Protein AF-J0U362-F1 (afdb_monomer)

Radius of gyration: 17.59 Å; Cα contacts (8 Å, |Δi|>4): 73; chains: 1; bounding box: 38×30×55 Å

Foldseek 3Di:
DDDDDDDDPPPVVVVLVVVQPDFDPDRFVQLCVQQLVLLLVLLVVLPPVSPVVNVQSVPDDTLVSNVVSLVVSCVSRHDVSSVSNCVSNGD

pLDDT: mean 83.98, std 20.83, range [37.72, 98.44]

Secondary structure (DSSP, 8-state):
--------TTHHHHHHHHHT-SSSSS-HHHHHHHHHHHHHHHHHTTGGGTHHHHHHHHT--SHHHHHHHHHHHHHHH-HHHHHHHHHHHH-

Solvent-accessible surface area (backbone atoms only — not comparable to full-atom values): 5428 Å² total; per-residue (Å²): 136,83,88,89,81,89,89,71,79,74,66,62,62,62,52,60,64,62,72,46,72,79,76,48,90,52,46,51,68,57,27,30,65,60,20,49,64,48,51,46,53,60,25,56,75,50,44,83,85,20,45,71,59,26,55,54,55,74,67,45,89,46,38,68,56,49,57,71,43,43,66,62,50,29,70,74,62,32,66,84,65,30,50,66,38,50,47,34,66,57,80

Sequence (91 aa):
AAAAAAASSTSFEATVAMEAIQGSGRSEQQRYKDAYPIATELTAGLGLRGFRLNLAVEGVGSFSDLAALAPKIREAVGDAKFARLDKALFD

Structure (mmCIF, N/CA/C/O backbone):
data_AF-J0U362-F1
#
_entry.id   AF-J0U362-F1
#
loop_
_atom_site.group_PDB
_atom_site.id
_atom_site.type_symbol
_atom_site.label_atom_id
_atom_site.label_alt_id
_atom_site.label_comp_id
_atom_site.label_asym_id
_atom_site.label_entity_id
_atom_site.label_seq_id
_atom_site.pdbx_PDB_ins_code
_atom_site.Cartn_x
_atom_site.Cartn_y
_atom_site.Cartn_z
_atom_site.occupancy
_atom_site.B_iso_or_equiv
_atom_site.auth_seq_id
_atom_site.auth_comp_id
_atom_site.auth_asym_id
_atom_site.auth_atom_id
_atom_site.pdbx_PDB_model_num
ATOM 1 N N . ALA A 1 1 ? 28.719 15.766 -43.860 1.00 41.12 1 ALA A N 1
ATOM 2 C CA . ALA A 1 1 ? 28.093 14.435 -43.956 1.00 41.12 1 ALA A CA 1
ATOM 3 C C . ALA A 1 1 ? 27.434 14.130 -42.619 1.00 41.12 1 ALA A C 1
ATOM 5 O O . ALA A 1 1 ? 28.066 14.348 -41.593 1.00 41.12 1 ALA A O 1
ATOM 6 N N . ALA A 1 2 ? 26.160 13.748 -42.642 1.00 37.72 2 ALA A N 1
ATOM 7 C CA . ALA A 1 2 ? 25.363 13.422 -41.467 1.00 37.72 2 ALA A CA 1
ATOM 8 C C . ALA A 1 2 ? 25.406 11.915 -41.152 1.00 37.72 2 ALA A C 1
ATOM 10 O O . ALA A 1 2 ? 25.573 11.111 -42.064 1.00 37.72 2 ALA A O 1
ATOM 11 N N . ALA A 1 3 ? 25.133 11.614 -39.876 1.00 39.44 3 ALA A N 1
ATOM 12 C CA . ALA A 1 3 ? 24.557 10.388 -39.311 1.00 39.44 3 ALA A CA 1
ATOM 13 C C . ALA A 1 3 ? 25.413 9.106 -39.209 1.00 39.44 3 ALA A C 1
ATOM 15 O O . ALA A 1 3 ? 25.751 8.478 -40.204 1.00 39.44 3 ALA A O 1
ATOM 16 N N . ALA A 1 4 ? 25.582 8.635 -37.966 1.00 38.84 4 ALA A N 1
ATOM 17 C CA . ALA A 1 4 ? 25.286 7.252 -37.581 1.00 38.84 4 ALA A CA 1
ATOM 18 C C . ALA A 1 4 ? 24.991 7.205 -36.070 1.00 38.84 4 ALA A C 1
ATOM 20 O O . ALA A 1 4 ? 25.832 7.551 -35.243 1.00 38.84 4 ALA A O 1
ATOM 21 N N . ALA A 1 5 ? 23.752 6.848 -35.742 1.00 41.56 5 ALA A N 1
ATOM 22 C CA . ALA A 1 5 ? 23.173 6.833 -34.410 1.00 41.56 5 ALA A CA 1
ATOM 23 C C . ALA A 1 5 ? 23.127 5.412 -33.825 1.00 41.56 5 ALA A C 1
ATOM 25 O O . ALA A 1 5 ? 22.959 4.442 -34.558 1.00 41.56 5 ALA A O 1
ATOM 26 N N . ALA A 1 6 ? 23.195 5.363 -32.492 1.00 48.66 6 ALA A N 1
ATOM 27 C CA . ALA A 1 6 ? 22.482 4.445 -31.601 1.00 48.66 6 ALA A CA 1
ATOM 28 C C . ALA A 1 6 ? 22.573 2.930 -31.882 1.00 48.66 6 ALA A C 1
ATOM 30 O O . ALA A 1 6 ? 21.705 2.343 -32.519 1.00 48.66 6 ALA A O 1
ATOM 31 N N . ALA A 1 7 ? 23.554 2.271 -31.259 1.00 48.62 7 ALA A N 1
ATOM 32 C CA . ALA A 1 7 ? 23.578 0.815 -31.099 1.00 48.62 7 ALA A CA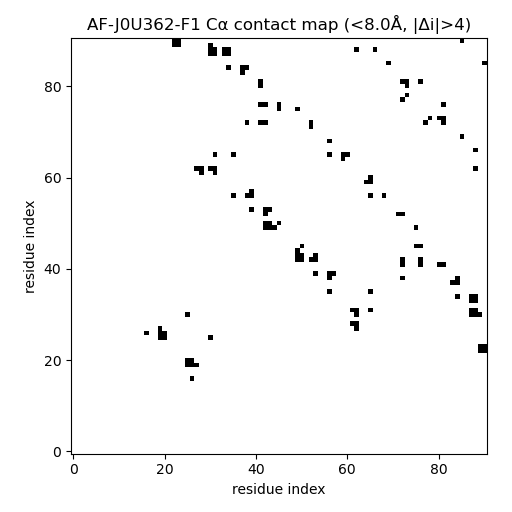 1
ATOM 33 C C . ALA A 1 7 ? 24.140 0.420 -29.720 1.00 48.62 7 ALA A C 1
ATOM 35 O O . ALA A 1 7 ? 25.185 -0.219 -29.621 1.00 48.62 7 ALA A O 1
ATOM 36 N N . SER A 1 8 ? 23.501 0.850 -28.625 1.00 50.25 8 SER A N 1
ATOM 37 C CA . SER A 1 8 ? 23.935 0.433 -27.273 1.00 50.25 8 SER A CA 1
ATOM 38 C C . SER A 1 8 ? 22.810 0.234 -26.249 1.00 50.25 8 SER A C 1
ATOM 40 O O . SER A 1 8 ? 23.096 -0.014 -25.082 1.00 50.25 8 SER A O 1
ATOM 42 N N . SER A 1 9 ? 21.536 0.293 -26.649 1.00 57.31 9 SER A N 1
ATOM 43 C CA . SER A 1 9 ? 20.411 0.258 -25.696 1.00 57.31 9 SER A CA 1
ATOM 44 C C . SER A 1 9 ? 19.893 -1.139 -25.338 1.00 57.31 9 SER A C 1
ATOM 46 O O . SER A 1 9 ? 19.009 -1.245 -24.502 1.00 57.31 9 SER A O 1
ATOM 48 N N . THR A 1 10 ? 20.434 -2.222 -25.899 1.00 51.75 10 THR A N 1
ATOM 49 C CA . THR A 1 10 ? 19.935 -3.586 -25.629 1.00 51.75 10 THR A CA 1
ATOM 50 C C . THR A 1 10 ? 20.608 -4.281 -24.442 1.00 51.75 10 THR A C 1
ATOM 52 O O . THR A 1 10 ? 20.142 -5.330 -24.010 1.00 51.75 10 THR A O 1
ATOM 55 N N . SER A 1 11 ? 21.690 -3.719 -23.897 1.00 53.25 11 SER A N 1
ATOM 56 C CA . SER A 1 11 ? 22.505 -4.400 -22.877 1.00 53.25 11 SER A CA 1
ATOM 57 C C . SER A 1 11 ? 22.101 -4.085 -21.434 1.00 53.25 11 SER A C 1
ATOM 59 O O . SER A 1 11 ? 22.443 -4.852 -20.544 1.00 53.25 11 SER A O 1
ATOM 61 N N . PHE A 1 12 ? 21.380 -2.984 -21.195 1.00 50.62 12 PHE A N 1
ATOM 62 C CA . PHE A 1 12 ? 20.932 -2.588 -19.850 1.00 50.62 12 PHE A CA 1
ATOM 63 C C . PHE A 1 12 ? 19.582 -3.209 -19.461 1.00 50.62 12 PHE A C 1
ATOM 65 O O . PHE A 1 12 ? 19.350 -3.493 -18.292 1.00 50.62 12 PHE A O 1
ATOM 72 N N . GLU A 1 13 ? 18.698 -3.465 -20.428 1.00 51.56 13 GLU A N 1
ATOM 73 C CA . GLU A 1 13 ? 17.380 -4.059 -20.157 1.00 51.56 13 GLU A CA 1
ATOM 74 C C . GLU A 1 13 ? 17.485 -5.549 -19.785 1.00 51.56 13 GLU A C 1
ATOM 76 O O . GLU A 1 13 ? 16.748 -6.042 -18.932 1.00 51.56 13 GLU A O 1
ATOM 81 N N . ALA A 1 14 ? 18.459 -6.256 -20.367 1.00 51.50 14 ALA A N 1
ATOM 82 C CA . ALA A 1 14 ? 18.678 -7.680 -20.122 1.00 51.50 14 ALA A CA 1
ATOM 83 C C . ALA A 1 14 ? 19.301 -7.976 -18.743 1.00 51.50 14 ALA A C 1
ATOM 85 O O . ALA A 1 14 ? 19.039 -9.030 -18.168 1.00 51.50 14 ALA A O 1
ATOM 86 N N . THR A 1 15 ? 20.099 -7.059 -18.190 1.00 51.88 15 THR A N 1
ATOM 87 C CA . THR A 1 15 ? 20.714 -7.206 -16.859 1.00 51.88 15 THR A CA 1
ATOM 88 C C . THR A 1 15 ? 19.761 -6.816 -15.730 1.00 51.88 15 THR A C 1
ATOM 90 O O . THR A 1 15 ? 19.678 -7.543 -14.744 1.00 51.88 15 THR A O 1
ATOM 93 N N . VAL A 1 16 ? 18.951 -5.763 -15.901 1.00 56.41 16 VAL A N 1
ATOM 94 C CA . VAL A 1 16 ? 17.928 -5.362 -14.910 1.00 56.41 16 VAL A CA 1
ATOM 95 C C . VAL A 1 16 ? 16.839 -6.433 -14.752 1.00 56.41 16 VAL A C 1
ATOM 97 O O . VAL A 1 16 ? 16.333 -6.656 -13.653 1.00 56.41 16 VAL A O 1
ATOM 100 N N . ALA A 1 17 ? 16.517 -7.163 -15.823 1.00 54.69 17 ALA A N 1
ATOM 101 C CA . ALA A 1 17 ? 15.584 -8.288 -15.762 1.00 54.69 17 ALA A CA 1
ATOM 102 C C . ALA A 1 17 ? 16.118 -9.491 -14.952 1.00 54.69 17 ALA A C 1
ATOM 104 O O . ALA A 1 17 ? 15.321 -10.256 -14.409 1.00 54.69 17 ALA A O 1
ATOM 105 N N . MET A 1 18 ? 17.443 -9.658 -14.853 1.00 48.84 18 MET A N 1
ATOM 106 C CA . MET A 1 18 ? 18.078 -10.819 -14.215 1.00 48.84 18 MET A CA 1
ATOM 107 C C . MET A 1 18 ? 18.247 -10.646 -12.691 1.00 48.84 18 MET A C 1
ATOM 109 O O . MET A 1 18 ? 18.199 -11.633 -11.961 1.00 48.84 18 MET A O 1
ATOM 113 N N . GLU A 1 19 ? 18.387 -9.411 -12.189 1.00 49.56 19 GLU A N 1
ATOM 114 C CA . GLU A 1 19 ? 18.498 -9.113 -10.744 1.00 49.56 19 GLU A CA 1
ATOM 115 C C . GLU A 1 19 ? 17.144 -9.109 -10.001 1.00 49.56 19 GLU A C 1
ATOM 117 O O . GLU A 1 19 ? 17.111 -9.238 -8.780 1.00 49.56 19 GLU A O 1
ATOM 122 N N . ALA A 1 20 ? 16.011 -9.065 -10.716 1.00 53.38 20 ALA A N 1
ATOM 123 C CA . ALA A 1 20 ? 14.656 -9.086 -10.141 1.00 53.38 20 ALA A CA 1
ATOM 124 C C . ALA A 1 20 ? 14.200 -10.466 -9.605 1.00 53.38 20 ALA A C 1
ATOM 126 O O . ALA A 1 20 ? 13.045 -10.628 -9.196 1.00 53.38 20 ALA A O 1
ATOM 127 N N . ILE A 1 21 ? 15.079 -11.473 -9.622 1.00 51.75 21 ILE A N 1
ATOM 128 C CA . ILE A 1 21 ? 14.779 -12.861 -9.259 1.00 51.75 21 ILE A CA 1
ATOM 129 C C . ILE A 1 21 ? 15.246 -13.139 -7.828 1.00 51.75 21 ILE A C 1
ATOM 131 O O . ILE A 1 21 ? 16.217 -13.855 -7.649 1.00 51.75 21 ILE A O 1
ATOM 135 N N . GLN A 1 22 ? 14.567 -12.624 -6.804 1.00 53.88 22 GLN A N 1
ATOM 136 C CA . GLN A 1 22 ? 14.518 -13.258 -5.474 1.00 53.88 22 GLN A CA 1
ATOM 137 C C . GLN A 1 22 ? 13.242 -12.775 -4.757 1.00 53.88 22 GLN A C 1
ATOM 139 O O . GLN A 1 22 ? 13.179 -11.641 -4.287 1.00 53.88 22 GLN A O 1
ATOM 144 N N . GLY A 1 23 ? 12.205 -13.621 -4.707 1.00 55.75 23 GLY A N 1
ATOM 145 C CA . GLY A 1 23 ? 10.998 -13.380 -3.903 1.00 55.75 23 GLY A CA 1
ATOM 146 C C . GLY A 1 23 ? 9.761 -14.138 -4.383 1.00 55.75 23 GLY A C 1
ATOM 147 O O . GLY A 1 23 ? 9.314 -15.054 -3.712 1.00 55.75 23 GLY A O 1
ATOM 148 N N . SER A 1 24 ? 9.254 -13.808 -5.572 1.00 60.88 24 SER A N 1
ATOM 149 C CA . SER A 1 24 ? 7.903 -14.215 -6.014 1.00 60.88 24 SER A CA 1
ATOM 150 C C . SER A 1 24 ? 7.828 -14.819 -7.422 1.00 60.88 24 SER A C 1
ATOM 152 O O . SER A 1 24 ? 6.760 -15.169 -7.917 1.00 60.88 24 SER A O 1
ATOM 154 N N . GLY A 1 25 ? 8.950 -14.852 -8.151 1.00 73.62 25 GLY A N 1
ATOM 155 C CA . GLY A 1 25 ? 8.952 -15.104 -9.601 1.00 73.62 25 GLY A CA 1
ATOM 156 C C . GLY A 1 25 ? 8.331 -13.969 -10.436 1.00 73.62 25 GLY A C 1
ATOM 157 O O . GLY A 1 25 ? 8.345 -14.042 -11.664 1.00 73.62 25 GLY A O 1
ATOM 158 N N . ARG A 1 26 ? 7.818 -12.903 -9.795 1.00 87.31 26 ARG A N 1
ATOM 159 C CA . ARG A 1 26 ? 7.261 -11.705 -10.438 1.00 87.31 26 ARG A CA 1
ATOM 160 C C . ARG A 1 26 ? 8.296 -10.582 -10.474 1.00 87.31 26 ARG A C 1
ATOM 162 O O . ARG A 1 26 ? 8.952 -10.291 -9.470 1.00 87.31 26 ARG A O 1
ATOM 169 N N . SER A 1 27 ? 8.384 -9.888 -11.609 1.00 91.12 27 SER A N 1
ATOM 170 C CA . SER A 1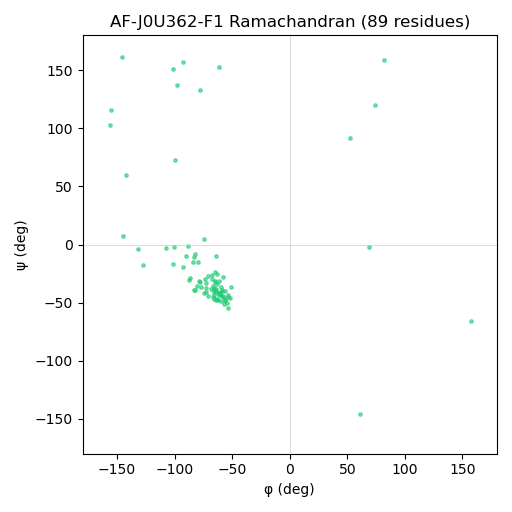 27 ? 9.224 -8.692 -11.726 1.00 91.12 27 SER A CA 1
ATOM 171 C C . SER A 1 27 ? 8.765 -7.599 -10.756 1.00 91.12 27 SER A C 1
ATOM 173 O O . SER A 1 27 ? 7.588 -7.512 -10.396 1.00 91.12 27 SER A O 1
ATOM 175 N N . GLU A 1 28 ? 9.687 -6.732 -10.340 1.00 92.69 28 GLU A N 1
ATOM 176 C CA . GLU A 1 28 ? 9.369 -5.588 -9.474 1.00 92.69 28 GLU A CA 1
ATOM 177 C C . GLU A 1 28 ? 8.295 -4.686 -10.083 1.00 92.69 28 GLU A C 1
ATOM 179 O O . GLU A 1 28 ? 7.373 -4.252 -9.397 1.00 92.69 28 GLU A O 1
ATOM 184 N N . GLN A 1 29 ? 8.360 -4.457 -11.396 1.00 93.94 29 GLN A N 1
ATOM 185 C CA . GLN A 1 29 ? 7.369 -3.651 -12.098 1.00 93.94 29 GLN A CA 1
ATOM 186 C C . GLN A 1 29 ? 5.973 -4.287 -12.053 1.00 93.94 29 GLN A C 1
ATOM 188 O O . GLN A 1 29 ? 4.986 -3.568 -11.902 1.00 93.94 29 GLN A O 1
ATOM 193 N N . GLN A 1 30 ? 5.875 -5.617 -12.160 1.00 94.62 30 GLN A N 1
ATOM 194 C CA . GLN A 1 30 ? 4.598 -6.319 -12.029 1.00 94.62 30 GLN A CA 1
ATOM 195 C C . GLN A 1 30 ? 4.054 -6.193 -10.603 1.00 94.62 30 GLN A C 1
ATOM 197 O O . GLN A 1 30 ? 2.902 -5.811 -10.418 1.00 94.62 30 GLN A O 1
ATOM 202 N N . ARG A 1 31 ? 4.904 -6.418 -9.594 1.00 96.00 31 ARG A N 1
ATOM 203 C CA . ARG A 1 31 ? 4.530 -6.256 -8.182 1.00 96.00 31 ARG A CA 1
ATOM 204 C C . ARG A 1 31 ? 4.056 -4.841 -7.869 1.00 96.00 31 ARG A C 1
ATOM 206 O O . ARG A 1 31 ? 3.025 -4.673 -7.230 1.00 96.00 31 ARG A O 1
ATOM 213 N N . TYR A 1 32 ? 4.762 -3.827 -8.365 1.00 97.12 32 TYR A N 1
ATOM 214 C CA . TYR A 1 32 ? 4.358 -2.430 -8.226 1.00 97.12 32 TYR A CA 1
ATOM 215 C C . TYR A 1 32 ? 2.989 -2.166 -8.862 1.00 97.12 32 TYR A C 1
ATOM 217 O O . TYR A 1 32 ? 2.115 -1.609 -8.203 1.00 97.12 32 TYR A O 1
ATOM 225 N N . LYS A 1 33 ? 2.773 -2.611 -10.108 1.00 97.31 33 LYS A N 1
ATOM 226 C CA . LYS A 1 33 ? 1.490 -2.444 -10.813 1.00 97.31 33 LYS A CA 1
ATOM 227 C C . LYS A 1 33 ? 0.324 -3.094 -10.068 1.00 97.31 33 LYS A C 1
ATOM 229 O O . LYS A 1 33 ? -0.753 -2.509 -10.022 1.00 97.31 33 LYS A O 1
ATOM 234 N N . ASP A 1 34 ? 0.545 -4.266 -9.479 1.00 97.19 34 ASP A N 1
ATOM 235 C CA . ASP A 1 34 ? -0.481 -4.990 -8.727 1.00 97.19 34 ASP A CA 1
ATOM 236 C C . ASP A 1 34 ? -0.749 -4.339 -7.357 1.00 97.19 34 ASP A C 1
ATOM 238 O O . ASP A 1 34 ? -1.898 -4.221 -6.931 1.00 97.19 34 ASP A O 1
ATOM 242 N N . ALA A 1 35 ? 0.305 -3.903 -6.662 1.00 98.06 35 ALA A N 1
ATOM 243 C CA . ALA A 1 35 ? 0.231 -3.388 -5.296 1.00 98.06 35 ALA A CA 1
ATOM 244 C C . ALA A 1 35 ? -0.240 -1.930 -5.211 1.00 98.06 35 ALA A C 1
ATOM 246 O O . ALA A 1 35 ? -0.965 -1.578 -4.279 1.00 98.06 35 ALA A O 1
ATOM 247 N N . TYR A 1 36 ? 0.142 -1.084 -6.170 1.00 98.44 36 TYR A N 1
ATOM 248 C CA . TYR A 1 36 ? -0.174 0.346 -6.174 1.00 98.44 36 TYR A CA 1
ATOM 249 C C . TYR A 1 36 ? -1.677 0.653 -6.015 1.00 98.44 36 TYR A C 1
ATOM 251 O O . TYR A 1 36 ? -2.028 1.341 -5.055 1.00 98.44 36 TYR A O 1
ATOM 259 N N . PRO A 1 37 ? -2.599 0.109 -6.843 1.00 98.25 37 PRO A N 1
ATOM 260 C CA . PRO A 1 37 ? -4.026 0.402 -6.693 1.00 98.25 37 PRO A CA 1
ATOM 261 C C . PRO A 1 37 ? -4.587 -0.054 -5.338 1.00 98.25 37 PRO A C 1
ATOM 263 O O . PRO A 1 37 ? -5.481 0.589 -4.793 1.00 98.25 37 PRO A O 1
ATOM 266 N N . ILE A 1 38 ? -4.038 -1.129 -4.763 1.00 98.44 38 ILE A N 1
ATOM 267 C CA . ILE A 1 38 ? -4.447 -1.654 -3.455 1.00 98.44 38 ILE A CA 1
ATOM 268 C C . ILE A 1 38 ? -3.994 -0.701 -2.343 1.00 98.44 38 ILE A C 1
ATOM 270 O O . ILE A 1 38 ? -4.771 -0.384 -1.444 1.00 98.44 38 ILE A O 1
ATOM 274 N N . ALA A 1 39 ? -2.754 -0.211 -2.406 1.00 98.25 39 ALA A N 1
ATOM 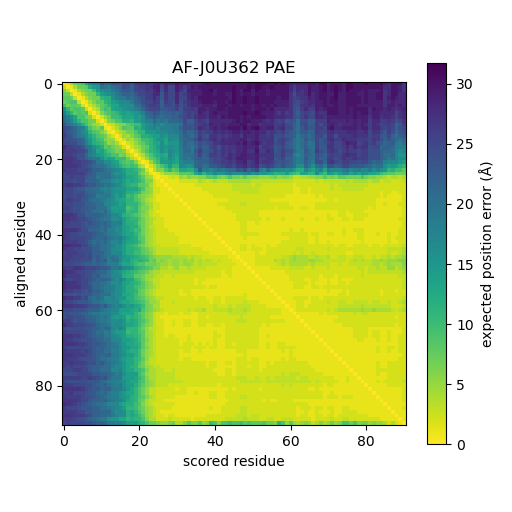275 C CA . ALA A 1 39 ? -2.233 0.764 -1.454 1.00 98.25 39 ALA A CA 1
ATOM 276 C C . ALA A 1 39 ? -3.021 2.084 -1.500 1.00 98.25 39 ALA A C 1
ATOM 278 O O . ALA A 1 39 ? -3.362 2.634 -0.448 1.00 98.25 39 ALA A O 1
ATOM 279 N N . THR A 1 40 ? -3.369 2.570 -2.694 1.00 98.12 40 THR A N 1
ATOM 280 C CA . THR A 1 40 ? -4.203 3.769 -2.859 1.00 98.12 40 THR A CA 1
ATOM 281 C C . THR A 1 40 ? -5.604 3.556 -2.282 1.00 98.12 40 THR A C 1
ATOM 283 O O . THR A 1 40 ? -6.058 4.384 -1.497 1.00 98.12 40 THR A O 1
ATOM 286 N N . GLU A 1 41 ? -6.265 2.432 -2.589 1.00 98.12 41 GLU A N 1
ATOM 287 C CA . GLU A 1 41 ? -7.594 2.079 -2.058 1.00 98.12 41 GLU A CA 1
ATOM 288 C C . GLU A 1 41 ? -7.598 2.049 -0.519 1.00 98.12 41 GLU A C 1
ATOM 290 O O . GLU A 1 41 ? -8.415 2.705 0.134 1.00 98.12 41 GLU A O 1
ATOM 295 N N . LEU A 1 42 ? -6.639 1.326 0.066 1.00 98.12 42 LEU A N 1
ATOM 296 C CA . LEU A 1 42 ? -6.503 1.161 1.512 1.00 98.12 42 LEU A CA 1
ATOM 297 C C . LEU A 1 42 ? -6.269 2.493 2.229 1.00 98.12 42 LEU A C 1
ATOM 299 O O . LEU A 1 42 ? -6.874 2.750 3.271 1.00 98.12 42 LEU A O 1
ATOM 303 N N . THR A 1 43 ? -5.402 3.343 1.678 1.00 97.81 43 THR A N 1
ATOM 304 C CA . THR A 1 43 ? -5.054 4.631 2.293 1.00 97.81 43 THR A CA 1
ATOM 305 C C . THR A 1 43 ? -6.122 5.700 2.071 1.00 97.81 43 THR A C 1
ATOM 307 O O . THR A 1 43 ? -6.349 6.509 2.971 1.00 97.81 43 THR A O 1
ATOM 310 N N . ALA A 1 44 ? -6.836 5.678 0.942 1.00 96.94 44 ALA A N 1
ATOM 311 C CA . ALA A 1 44 ? -7.977 6.559 0.694 1.00 96.94 44 ALA A CA 1
ATOM 312 C C . ALA A 1 44 ? -9.142 6.257 1.654 1.00 96.94 44 ALA A C 1
ATOM 314 O O . ALA A 1 44 ? -9.777 7.174 2.181 1.00 96.94 44 ALA A O 1
ATOM 315 N N . GLY A 1 45 ? -9.374 4.976 1.967 1.00 96.69 45 GLY A N 1
ATOM 316 C CA . GLY A 1 45 ? -10.414 4.532 2.903 1.00 96.69 45 GLY A CA 1
ATOM 317 C C . GLY A 1 45 ? -10.228 4.986 4.360 1.00 96.69 45 GLY A C 1
ATOM 318 O O . GLY A 1 45 ? -11.144 4.839 5.168 1.00 96.69 45 GLY A O 1
ATOM 319 N N . LEU A 1 46 ? -9.070 5.554 4.717 1.00 96.06 46 LEU A N 1
ATOM 320 C CA . LEU A 1 46 ? -8.794 6.119 6.046 1.00 96.06 46 LEU A CA 1
ATOM 321 C C . LEU A 1 46 ? -9.320 7.559 6.221 1.00 96.06 46 LEU A C 1
ATOM 323 O O . LEU A 1 46 ? -9.302 8.091 7.338 1.00 96.06 46 LEU A O 1
ATOM 327 N N . GLY A 1 47 ? -9.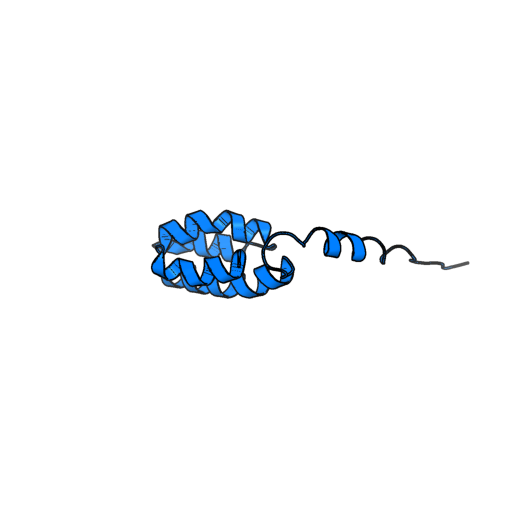753 8.217 5.139 1.00 94.81 47 GLY A N 1
ATOM 328 C CA . GLY A 1 47 ? -10.181 9.617 5.151 1.00 94.81 47 GLY A CA 1
ATOM 329 C C . GLY A 1 47 ? -9.063 10.576 5.580 1.00 94.81 47 GLY A C 1
ATOM 330 O O . GLY A 1 47 ? -7.882 10.337 5.328 1.00 94.81 47 GLY A O 1
ATOM 331 N N . LEU A 1 48 ? -9.411 11.663 6.282 1.00 95.75 48 LEU A N 1
ATOM 332 C CA . LEU A 1 48 ? -8.442 12.699 6.684 1.00 95.75 48 LEU A CA 1
ATOM 333 C C . LEU A 1 48 ? -7.276 12.165 7.534 1.00 95.75 48 LEU A C 1
ATOM 335 O O . LEU A 1 48 ? -6.178 12.713 7.476 1.00 95.75 48 LEU A O 1
ATOM 339 N N . ARG A 1 49 ? -7.488 11.081 8.294 1.00 93.88 49 ARG A N 1
ATOM 340 C CA . ARG A 1 49 ?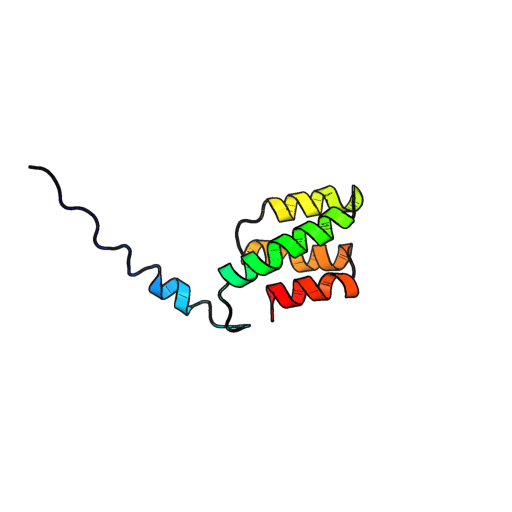 -6.437 10.449 9.110 1.00 93.88 49 ARG A CA 1
ATOM 341 C C . ARG A 1 49 ? -5.343 9.806 8.255 1.00 93.88 49 ARG A C 1
ATOM 343 O O . ARG A 1 49 ? -4.197 9.763 8.685 1.00 93.88 49 ARG A O 1
ATOM 350 N N . GLY A 1 50 ? -5.687 9.341 7.053 1.00 94.81 50 GLY A N 1
ATOM 351 C CA . GLY A 1 50 ? -4.750 8.738 6.105 1.00 94.81 50 GLY A CA 1
ATOM 352 C C . GLY A 1 50 ? -4.302 9.664 4.981 1.00 94.81 50 GLY A C 1
ATOM 353 O O . GLY A 1 50 ? -3.459 9.254 4.196 1.00 94.81 50 GLY A O 1
ATOM 354 N N . PHE A 1 51 ? -4.797 10.904 4.904 1.00 96.38 51 PHE A N 1
ATOM 355 C CA . PHE A 1 51 ? 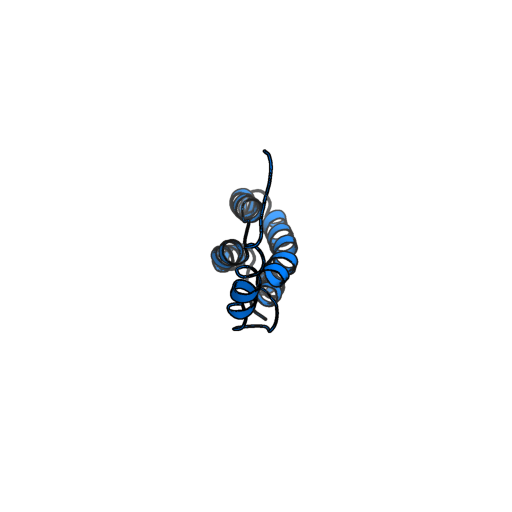-4.546 11.810 3.775 1.00 96.38 51 PHE A CA 1
ATOM 356 C C . PHE A 1 51 ? -3.055 11.967 3.432 1.00 96.38 51 PHE A C 1
ATOM 358 O O . PHE A 1 51 ? -2.657 11.826 2.283 1.00 96.38 51 PHE A O 1
ATOM 365 N N . ARG A 1 52 ? -2.196 12.174 4.439 1.00 97.62 52 ARG A N 1
ATOM 366 C CA . ARG A 1 52 ? -0.741 12.300 4.225 1.00 97.62 52 ARG A CA 1
ATOM 367 C C . ARG A 1 52 ? -0.099 11.003 3.737 1.00 97.62 52 ARG A C 1
ATOM 369 O O . ARG A 1 52 ? 0.855 11.048 2.970 1.00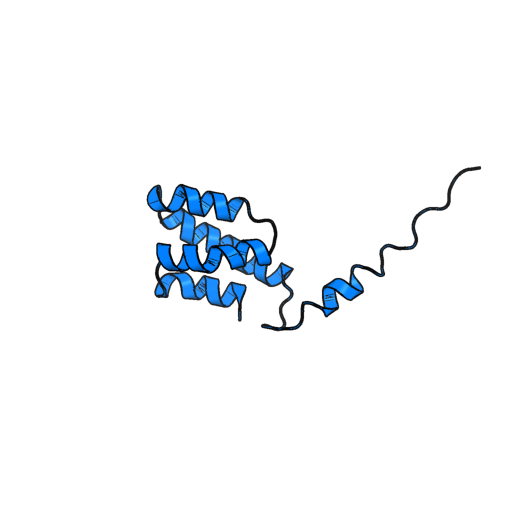 97.62 52 ARG A O 1
ATOM 376 N N . LEU A 1 53 ? -0.595 9.865 4.215 1.00 97.81 53 LEU A N 1
ATOM 377 C CA . LEU A 1 53 ? -0.113 8.552 3.803 1.00 97.81 53 LEU A CA 1
ATOM 378 C C . LEU A 1 53 ? -0.580 8.226 2.379 1.00 97.81 53 LEU A C 1
ATOM 380 O O . LEU A 1 53 ? 0.194 7.680 1.607 1.00 97.81 53 LEU A O 1
ATOM 384 N N . ASN A 1 54 ? -1.801 8.620 2.017 1.00 97.81 54 ASN A N 1
ATOM 385 C CA . ASN A 1 54 ? -2.326 8.495 0.664 1.00 97.81 54 ASN A CA 1
ATOM 386 C C . ASN A 1 54 ? -1.501 9.323 -0.334 1.00 97.81 54 ASN A C 1
ATOM 388 O O . ASN A 1 54 ? -1.014 8.755 -1.302 1.00 97.81 54 ASN A O 1
ATOM 392 N N . LEU A 1 55 ? -1.201 10.592 -0.030 1.00 98.06 55 LEU A N 1
ATOM 393 C CA . LEU A 1 55 ? -0.303 11.405 -0.865 1.00 98.06 55 LEU A CA 1
ATOM 394 C C . LEU A 1 55 ? 1.106 10.806 -0.989 1.00 98.06 55 LEU A C 1
ATOM 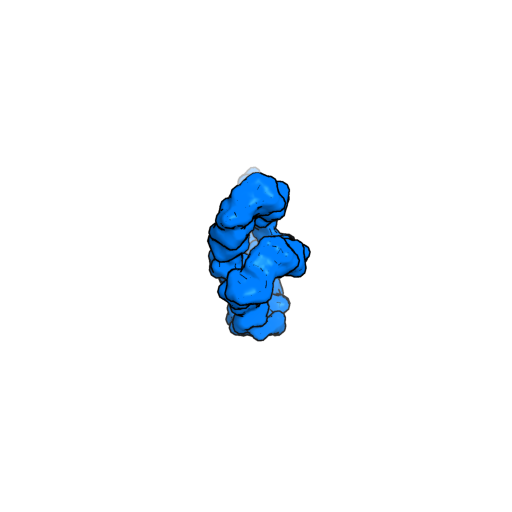396 O O . LEU A 1 55 ? 1.732 10.899 -2.041 1.00 98.06 55 LEU A O 1
ATOM 400 N N . ALA A 1 56 ? 1.622 10.190 0.082 1.00 98.25 56 ALA A N 1
ATOM 401 C CA . ALA A 1 56 ? 2.907 9.501 0.021 1.00 98.25 56 ALA A CA 1
ATOM 402 C C . ALA A 1 56 ? 2.857 8.305 -0.941 1.00 98.25 56 ALA A C 1
ATOM 404 O O . ALA A 1 56 ? 3.804 8.114 -1.693 1.00 98.25 56 ALA A O 1
ATOM 405 N N . VAL A 1 57 ? 1.757 7.542 -0.946 1.00 98.00 57 VAL A N 1
ATOM 406 C CA . VAL A 1 57 ? 1.533 6.444 -1.899 1.00 98.00 57 VAL A CA 1
ATOM 407 C C . VAL A 1 57 ? 1.378 6.972 -3.324 1.00 98.00 57 VAL A C 1
ATOM 409 O O . VAL A 1 57 ? 2.018 6.446 -4.220 1.00 98.00 57 VAL A O 1
ATOM 412 N N . GLU A 1 58 ? 0.600 8.027 -3.559 1.00 97.38 58 GLU A N 1
ATOM 413 C CA . GLU A 1 58 ? 0.434 8.595 -4.907 1.00 97.38 58 GLU A CA 1
ATOM 414 C C . GLU A 1 58 ? 1.744 9.145 -5.496 1.00 97.38 58 GLU A C 1
ATOM 416 O O . GLU A 1 58 ? 1.910 9.197 -6.713 1.00 97.38 58 GLU A O 1
ATOM 421 N N . GLY A 1 59 ? 2.692 9.534 -4.638 1.00 97.44 59 GLY A N 1
ATOM 422 C CA . GLY A 1 59 ? 4.014 10.008 -5.039 1.00 97.44 59 GLY A CA 1
ATOM 423 C C . GLY A 1 59 ? 5.045 8.914 -5.340 1.00 97.44 59 GLY A C 1
ATOM 424 O O . GLY A 1 59 ? 6.135 9.254 -5.800 1.00 97.44 59 GLY A O 1
ATOM 425 N N . VAL A 1 60 ? 4.766 7.628 -5.081 1.00 97.19 60 VAL A N 1
ATOM 426 C CA . VAL A 1 60 ? 5.748 6.558 -5.336 1.00 97.19 60 VAL A CA 1
ATOM 427 C C . VAL A 1 60 ? 5.829 6.197 -6.819 1.00 97.19 60 VAL A C 1
ATOM 429 O O . VAL A 1 60 ? 4.814 5.956 -7.467 1.00 97.19 60 VAL A O 1
ATOM 432 N N . GLY A 1 61 ? 7.047 6.090 -7.354 1.00 94.00 61 GLY A N 1
ATOM 433 C CA . GLY A 1 61 ? 7.293 5.729 -8.758 1.00 94.00 61 GLY A CA 1
ATOM 434 C C . GLY A 1 61 ? 7.854 4.321 -8.969 1.00 94.00 61 GLY A C 1
ATOM 435 O O . GLY A 1 61 ? 8.078 3.919 -10.110 1.00 94.00 61 GLY A O 1
ATOM 436 N N . SER A 1 62 ? 8.122 3.579 -7.892 1.00 95.62 62 SER A N 1
ATOM 437 C CA . SER A 1 62 ? 8.812 2.291 -7.955 1.00 95.62 62 SER A CA 1
ATOM 438 C C . SER A 1 62 ? 8.309 1.294 -6.909 1.00 95.62 62 SER A C 1
ATOM 440 O O . SER A 1 62 ? 7.695 1.663 -5.904 1.00 95.62 62 SER A O 1
ATOM 442 N N . PHE A 1 63 ? 8.602 0.009 -7.137 1.00 96.38 63 PHE A N 1
ATOM 443 C CA . PHE A 1 63 ? 8.337 -1.062 -6.174 1.00 96.38 63 PHE A CA 1
ATOM 444 C C . PHE A 1 63 ? 9.011 -0.797 -4.825 1.00 96.38 63 PHE A C 1
ATOM 446 O O . PHE A 1 63 ? 8.357 -0.904 -3.791 1.00 96.38 63 PHE A O 1
ATOM 453 N N . SER A 1 64 ? 10.295 -0.426 -4.841 1.00 96.12 64 SER A N 1
ATOM 454 C CA . SER A 1 64 ? 11.078 -0.184 -3.626 1.00 96.12 64 SER A CA 1
ATOM 455 C C . SER A 1 64 ? 10.459 0.921 -2.767 1.00 96.12 64 SER A C 1
ATOM 457 O O . SER A 1 64 ? 10.302 0.751 -1.557 1.00 96.12 64 SER A O 1
ATOM 459 N N . ASP A 1 65 ? 10.037 2.026 -3.388 1.00 97.31 65 ASP A N 1
ATOM 460 C CA . ASP A 1 65 ? 9.414 3.144 -2.671 1.00 97.31 65 ASP A CA 1
ATOM 461 C C . ASP A 1 65 ? 8.065 2.741 -2.064 1.00 97.31 65 ASP A C 1
ATOM 463 O O . ASP A 1 65 ? 7.761 3.083 -0.920 1.00 97.31 65 ASP A O 1
ATOM 467 N N . LEU A 1 66 ? 7.263 1.968 -2.804 1.00 98.00 66 LEU A N 1
ATOM 468 C CA . LEU A 1 66 ? 5.984 1.463 -2.309 1.00 98.00 66 LEU A CA 1
ATOM 469 C C . LEU A 1 66 ? 6.172 0.473 -1.148 1.00 98.00 66 LEU A C 1
ATOM 471 O O . LEU A 1 66 ? 5.476 0.564 -0.136 1.00 98.00 66 LEU A O 1
ATOM 475 N N . ALA A 1 67 ? 7.136 -0.442 -1.263 1.00 97.50 67 ALA A N 1
ATOM 476 C CA . ALA A 1 67 ? 7.473 -1.402 -0.216 1.00 97.50 67 ALA A CA 1
ATOM 477 C C . ALA A 1 67 ? 7.982 -0.705 1.058 1.00 97.50 67 ALA A C 1
ATOM 479 O O . ALA A 1 67 ? 7.652 -1.131 2.165 1.00 97.50 67 ALA A O 1
ATOM 480 N N . ALA A 1 68 ? 8.700 0.416 0.932 1.00 98.19 68 ALA A N 1
ATOM 481 C CA . ALA A 1 68 ? 9.142 1.218 2.074 1.00 98.19 68 ALA A CA 1
ATOM 482 C C . ALA A 1 68 ? 7.978 1.854 2.864 1.00 98.19 68 ALA A C 1
ATOM 484 O O . ALA A 1 68 ? 8.117 2.145 4.056 1.00 98.19 68 ALA A O 1
ATOM 485 N N . LEU A 1 69 ? 6.814 2.055 2.236 1.00 98.31 69 LEU A N 1
ATOM 486 C CA . LEU A 1 69 ? 5.602 2.540 2.907 1.00 98.31 69 LEU A CA 1
ATOM 487 C C . LEU A 1 69 ? 4.794 1.423 3.579 1.00 98.31 69 LEU A C 1
ATOM 489 O O . LEU A 1 69 ? 3.946 1.718 4.425 1.00 98.31 69 LEU A O 1
ATOM 493 N N . ALA A 1 70 ? 5.061 0.158 3.251 1.00 97.81 70 ALA A N 1
ATOM 494 C CA . ALA A 1 70 ? 4.279 -0.986 3.704 1.00 97.81 70 ALA A CA 1
ATOM 495 C C . ALA A 1 70 ? 4.104 -1.068 5.238 1.00 97.81 70 ALA A C 1
ATOM 497 O O . ALA A 1 70 ? 2.963 -1.243 5.672 1.00 97.81 70 ALA A O 1
ATOM 498 N N . PRO A 1 71 ? 5.138 -0.842 6.083 1.00 98.00 71 PRO A N 1
ATOM 499 C CA . PRO A 1 71 ? 4.963 -0.848 7.538 1.00 98.00 71 PRO A CA 1
ATOM 500 C C . PRO A 1 71 ? 3.977 0.223 8.023 1.00 98.00 71 PRO A C 1
ATOM 502 O O . PRO A 1 71 ? 3.102 -0.061 8.833 1.00 98.00 71 PRO A O 1
ATOM 505 N N . LYS A 1 72 ? 4.048 1.437 7.461 1.00 98.19 72 LYS A N 1
ATOM 506 C CA . LYS A 1 72 ? 3.148 2.546 7.819 1.00 98.19 72 LYS A CA 1
ATOM 507 C C . LYS A 1 72 ? 1.713 2.287 7.367 1.00 98.19 72 LYS A C 1
ATOM 509 O O . LYS A 1 72 ? 0.771 2.630 8.076 1.00 98.19 72 LYS A O 1
ATOM 514 N N . ILE A 1 73 ? 1.535 1.683 6.189 1.00 98.12 73 ILE A N 1
ATOM 515 C CA . ILE A 1 73 ? 0.209 1.281 5.703 1.00 98.12 73 ILE A CA 1
ATOM 516 C C . ILE A 1 73 ? -0.372 0.218 6.630 1.00 98.12 73 ILE A C 1
ATOM 518 O O . ILE A 1 73 ? -1.507 0.374 7.076 1.00 98.12 73 ILE A O 1
ATOM 522 N N . ARG A 1 74 ? 0.411 -0.808 6.978 1.00 98.25 74 ARG A N 1
ATOM 523 C CA . ARG A 1 74 ? 0.009 -1.873 7.902 1.00 98.25 74 ARG A CA 1
ATOM 524 C C . ARG A 1 74 ? -0.424 -1.333 9.261 1.00 98.25 74 ARG A C 1
ATOM 526 O O . ARG A 1 74 ? -1.496 -1.697 9.732 1.00 98.25 74 ARG A O 1
ATOM 533 N N . GLU A 1 75 ? 0.358 -0.437 9.857 1.00 98.12 75 GLU A N 1
ATOM 534 C CA . GLU A 1 75 ? 0.010 0.225 11.121 1.00 98.12 75 GLU A CA 1
ATOM 535 C C . GLU A 1 75 ? -1.311 1.005 11.026 1.00 98.12 75 GLU A C 1
ATOM 537 O O . GLU A 1 75 ? -2.120 0.971 11.951 1.00 98.12 75 GLU A O 1
ATOM 542 N N . ALA A 1 76 ? -1.558 1.684 9.901 1.00 97.50 76 ALA A N 1
ATOM 543 C CA . ALA A 1 76 ? -2.738 2.526 9.728 1.00 97.50 76 ALA A CA 1
ATOM 544 C C . ALA A 1 76 ? -4.031 1.738 9.447 1.00 97.50 76 ALA A C 1
ATOM 546 O O . ALA A 1 76 ? -5.104 2.144 9.899 1.00 97.50 76 ALA A O 1
ATOM 547 N N . VAL A 1 77 ? -3.958 0.637 8.687 1.00 97.25 77 VAL A N 1
ATOM 548 C CA . VAL A 1 77 ? -5.144 -0.143 8.270 1.00 97.25 77 VAL A CA 1
ATOM 549 C C . VAL A 1 77 ? -5.362 -1.422 9.081 1.00 97.25 77 VAL A C 1
ATOM 551 O O . VAL A 1 77 ? -6.470 -1.966 9.062 1.00 97.25 77 VAL A O 1
ATOM 554 N N . GLY A 1 78 ? -4.336 -1.885 9.798 1.00 97.62 78 GLY A N 1
ATOM 555 C CA . GLY A 1 78 ? -4.310 -3.146 10.537 1.00 97.62 78 GLY A CA 1
ATOM 556 C C . GLY A 1 78 ? -3.994 -4.367 9.663 1.00 97.62 78 GLY A C 1
ATOM 557 O O . GLY A 1 78 ? -4.208 -4.367 8.449 1.00 97.62 78 GLY A O 1
ATOM 558 N N . ASP A 1 79 ? -3.530 -5.445 10.303 1.00 97.19 79 ASP A N 1
ATOM 559 C CA . ASP A 1 79 ? -3.052 -6.671 9.641 1.00 97.19 79 ASP A CA 1
ATOM 560 C C . ASP A 1 79 ? -4.061 -7.268 8.654 1.00 97.19 79 ASP A C 1
ATOM 562 O O . ASP A 1 79 ? -3.718 -7.610 7.523 1.00 97.19 79 ASP A O 1
ATOM 566 N N . ALA A 1 80 ? -5.331 -7.343 9.063 1.00 96.44 80 ALA A N 1
ATOM 567 C CA . ALA A 1 80 ? -6.384 -7.966 8.268 1.00 96.44 80 ALA A CA 1
ATOM 568 C C . ALA A 1 80 ? -6.601 -7.263 6.918 1.00 96.44 80 ALA A C 1
ATOM 570 O O . ALA A 1 80 ? -6.771 -7.924 5.896 1.00 96.44 80 ALA A O 1
ATOM 571 N N . LYS A 1 81 ? -6.577 -5.924 6.897 1.00 95.62 81 LYS A N 1
ATOM 572 C CA . LYS A 1 81 ? -6.728 -5.148 5.656 1.00 95.62 81 LYS A CA 1
ATOM 573 C C . LYS A 1 81 ? -5.432 -5.112 4.849 1.00 95.62 81 LYS A C 1
ATOM 575 O O . LYS A 1 81 ? -5.475 -5.066 3.623 1.00 95.62 81 LYS A O 1
ATOM 580 N N . PHE A 1 82 ? -4.290 -5.154 5.532 1.00 98.19 82 PHE A N 1
ATOM 581 C CA . PHE A 1 82 ? -2.976 -5.122 4.904 1.00 98.19 82 PHE A CA 1
ATOM 582 C C . PHE A 1 82 ? -2.628 -6.418 4.154 1.00 98.19 82 PHE A C 1
ATOM 584 O O . PHE A 1 82 ? -1.912 -6.354 3.161 1.00 98.19 82 PHE A O 1
ATOM 591 N N . ALA A 1 83 ? -3.181 -7.572 4.543 1.00 98.00 83 ALA A N 1
ATOM 592 C CA . ALA A 1 83 ? -2.857 -8.875 3.947 1.00 98.00 83 ALA A CA 1
ATOM 593 C C . ALA A 1 83 ? -2.954 -8.922 2.405 1.00 98.00 83 ALA A C 1
ATOM 595 O O . ALA A 1 83 ? -2.130 -9.552 1.743 1.00 98.00 83 ALA A O 1
ATOM 596 N N . ARG A 1 84 ? -3.933 -8.225 1.805 1.00 97.50 84 ARG A N 1
ATOM 597 C CA . ARG A 1 84 ? -4.066 -8.148 0.338 1.00 97.50 84 ARG A CA 1
ATOM 598 C C . ARG A 1 84 ? -2.893 -7.395 -0.306 1.00 97.50 84 ARG A C 1
ATOM 600 O O . ARG A 1 84 ? -2.442 -7.780 -1.381 1.00 97.50 84 ARG A O 1
ATOM 607 N N . LEU A 1 85 ? -2.425 -6.328 0.338 1.00 97.88 85 LEU A N 1
ATOM 608 C CA . LEU A 1 85 ? -1.286 -5.538 -0.126 1.00 97.88 85 LEU A CA 1
ATOM 609 C C . LEU A 1 85 ? 0.033 -6.292 0.082 1.00 97.88 85 LEU A C 1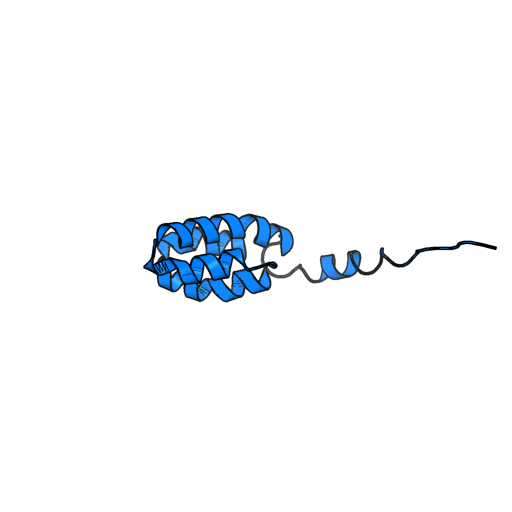
ATOM 611 O O . LEU A 1 85 ? 0.871 -6.291 -0.812 1.00 97.88 85 LEU A O 1
ATOM 615 N N . ASP A 1 86 ? 0.179 -6.975 1.216 1.00 97.00 86 ASP A N 1
ATOM 616 C CA . ASP A 1 86 ? 1.345 -7.806 1.534 1.00 97.00 86 ASP A CA 1
ATOM 617 C C . ASP A 1 86 ? 1.602 -8.852 0.442 1.00 97.00 86 ASP A C 1
ATOM 619 O O . ASP A 1 86 ? 2.679 -8.892 -0.150 1.00 97.00 86 ASP A O 1
ATOM 623 N N . LYS A 1 87 ? 0.552 -9.591 0.060 1.00 96.06 87 LYS A N 1
ATOM 624 C CA . LYS A 1 87 ? 0.603 -10.548 -1.050 1.00 96.06 87 LYS A CA 1
ATOM 625 C C . LYS A 1 87 ? 1.031 -9.889 -2.363 1.00 96.06 87 LYS A C 1
ATOM 627 O O . LYS A 1 87 ? 1.873 -10.405 -3.087 1.00 96.06 87 LYS A O 1
ATOM 632 N N . ALA A 1 88 ? 0.468 -8.725 -2.687 1.00 96.25 88 ALA A N 1
ATOM 633 C CA . ALA A 1 88 ? 0.807 -8.032 -3.926 1.00 96.25 88 ALA A CA 1
ATOM 634 C C . ALA A 1 88 ? 2.275 -7.566 -3.962 1.00 96.25 88 ALA A C 1
ATOM 636 O O . ALA A 1 88 ? 2.872 -7.574 -5.040 1.00 96.25 88 ALA A O 1
ATOM 637 N N . LEU A 1 89 ? 2.860 -7.230 -2.809 1.00 94.31 89 LEU A N 1
ATOM 638 C CA . LEU A 1 89 ? 4.246 -6.776 -2.679 1.00 94.31 89 LEU A CA 1
ATOM 639 C C . LEU A 1 89 ? 5.270 -7.918 -2.606 1.00 94.31 89 LEU A C 1
ATOM 641 O O . LEU A 1 89 ? 6.355 -7.783 -3.180 1.00 94.31 89 LEU A O 1
ATOM 645 N N . PHE A 1 90 ? 4.962 -9.012 -1.906 1.00 92.38 90 PHE A N 1
ATOM 646 C CA . PHE A 1 90 ? 5.993 -9.953 -1.450 1.00 92.38 90 PHE A CA 1
ATOM 647 C C . PHE A 1 90 ? 5.774 -11.428 -1.822 1.00 92.38 90 PHE A C 1
ATOM 649 O O . PHE A 1 90 ? 6.756 -12.164 -1.801 1.00 92.38 90 PHE A O 1
ATOM 656 N N . ASP A 1 91 ? 4.559 -11.847 -2.195 1.00 84.75 91 ASP A N 1
ATOM 657 C CA . ASP A 1 91 ? 4.237 -13.234 -2.610 1.00 84.75 91 ASP A CA 1
ATOM 658 C C . ASP A 1 91 ? 4.444 -13.465 -4.114 1.00 84.75 91 ASP A C 1
ATOM 660 O O . ASP A 1 91 ? 4.970 -14.519 -4.515 1.00 84.75 91 ASP A O 1
#

Mean predicted aligned error: 10.42 Å